Protein AF-A0A520JJF2-F1 (afdb_monomer_lite)

Radius of gyration: 19.37 Å; chains: 1; bounding box: 40×37×47 Å

Structure (mmCIF, N/CA/C/O backbone):
data_AF-A0A520JJF2-F1
#
_entry.id   AF-A0A520JJF2-F1
#
loop_
_atom_site.group_PDB
_atom_site.id
_atom_site.type_symbol
_atom_site.label_atom_id
_atom_site.label_alt_id
_atom_site.label_comp_id
_atom_site.label_asym_id
_atom_site.label_entity_id
_atom_site.label_seq_id
_atom_site.pdbx_PDB_ins_code
_atom_site.Cartn_x
_atom_site.Cartn_y
_atom_site.Cartn_z
_atom_site.occupancy
_atom_site.B_iso_or_equiv
_atom_site.auth_seq_id
_atom_site.auth_comp_id
_atom_site.auth_asym_id
_atom_site.auth_atom_id
_atom_site.pdbx_PDB_model_num
ATOM 1 N N . MET A 1 1 ? 7.753 -2.677 -20.677 1.00 44.31 1 MET A N 1
ATOM 2 C CA . MET A 1 1 ? 8.905 -3.539 -20.324 1.00 44.31 1 MET A CA 1
ATOM 3 C C . MET A 1 1 ? 10.150 -2.926 -20.940 1.00 44.31 1 MET A C 1
ATOM 5 O O . MET A 1 1 ? 10.114 -2.594 -22.116 1.00 44.31 1 MET A O 1
ATOM 9 N N . ALA A 1 2 ? 11.195 -2.674 -20.150 1.00 41.00 2 ALA A N 1
ATOM 10 C CA . ALA A 1 2 ? 12.424 -2.062 -20.658 1.00 41.00 2 ALA A CA 1
ATOM 11 C C . ALA A 1 2 ? 13.086 -2.993 -21.686 1.00 41.00 2 ALA A C 1
ATOM 13 O O . ALA A 1 2 ? 13.226 -4.183 -21.408 1.00 41.00 2 ALA A O 1
ATOM 14 N N . ARG A 1 3 ? 13.481 -2.458 -22.847 1.00 45.09 3 ARG A N 1
ATOM 15 C CA . ARG A 1 3 ? 14.144 -3.187 -23.946 1.00 45.09 3 ARG A CA 1
ATOM 16 C C . ARG A 1 3 ? 15.431 -3.880 -23.472 1.00 45.09 3 ARG A C 1
ATOM 18 O O . ARG A 1 3 ? 15.971 -3.521 -22.426 1.00 45.09 3 ARG A O 1
ATOM 25 N N . GLY A 1 4 ? 15.846 -4.920 -24.201 1.00 54.59 4 GLY A N 1
ATOM 26 C CA . GLY A 1 4 ? 16.925 -5.875 -23.906 1.00 54.59 4 GLY A CA 1
ATOM 27 C C . GLY A 1 4 ? 18.123 -5.334 -23.120 1.00 54.59 4 GLY A C 1
ATOM 28 O O . GLY A 1 4 ? 19.081 -4.824 -23.686 1.00 54.59 4 GLY A O 1
ATOM 29 N N . HIS A 1 5 ? 18.094 -5.504 -21.799 1.00 58.41 5 HIS A N 1
ATOM 30 C CA . HIS A 1 5 ? 19.226 -5.223 -20.927 1.00 58.41 5 HIS A CA 1
ATOM 31 C C . HIS A 1 5 ? 20.131 -6.458 -20.872 1.00 58.41 5 HIS A C 1
ATOM 33 O O . HIS A 1 5 ? 19.646 -7.556 -20.596 1.00 58.41 5 HIS A O 1
ATOM 39 N N . TRP A 1 6 ? 21.438 -6.289 -21.092 1.00 61.38 6 TRP A N 1
ATOM 40 C CA . TRP A 1 6 ? 22.418 -7.383 -21.198 1.00 61.38 6 TRP A CA 1
ATOM 41 C C . TRP A 1 6 ? 22.367 -8.382 -20.031 1.00 61.38 6 TRP A C 1
ATOM 43 O O . TRP A 1 6 ? 22.517 -9.581 -20.252 1.00 61.38 6 TRP A O 1
ATOM 53 N N . ARG A 1 7 ? 22.045 -7.922 -18.812 1.00 60.16 7 ARG A N 1
ATOM 54 C CA . ARG A 1 7 ? 21.906 -8.795 -17.629 1.00 60.16 7 ARG A CA 1
ATOM 55 C C . ARG A 1 7 ? 20.824 -9.869 -17.769 1.00 60.16 7 ARG A C 1
ATOM 57 O O . ARG A 1 7 ? 20.923 -10.897 -17.113 1.00 60.16 7 ARG A O 1
ATOM 64 N N . ARG A 1 8 ? 19.808 -9.673 -18.618 1.00 64.00 8 ARG A N 1
ATOM 65 C CA . ARG A 1 8 ? 18.773 -10.694 -18.863 1.00 64.00 8 ARG A CA 1
ATOM 66 C C . ARG A 1 8 ? 19.265 -11.845 -19.743 1.00 64.00 8 ARG A C 1
ATOM 68 O O . ARG A 1 8 ? 18.747 -12.946 -19.623 1.00 64.00 8 ARG A O 1
ATOM 75 N N . ARG A 1 9 ? 20.312 -11.626 -20.548 1.00 64.81 9 ARG A N 1
ATOM 76 C CA . ARG A 1 9 ? 20.894 -12.644 -21.442 1.00 64.81 9 ARG A CA 1
ATOM 77 C C . ARG A 1 9 ? 21.932 -13.547 -20.766 1.00 64.81 9 ARG A C 1
ATOM 79 O O . ARG A 1 9 ? 22.382 -14.504 -21.391 1.00 64.81 9 ARG A O 1
ATOM 86 N N . ALA A 1 10 ? 22.293 -13.270 -19.512 1.00 73.06 10 ALA A N 1
ATOM 87 C CA . ALA A 1 10 ? 23.266 -14.063 -18.759 1.00 73.06 10 ALA A CA 1
ATOM 88 C C . ALA A 1 10 ? 22.696 -15.400 -18.244 1.00 73.06 10 ALA A C 1
ATOM 90 O O . ALA A 1 10 ? 23.432 -16.370 -18.112 1.00 73.06 10 ALA A O 1
ATOM 91 N N . GLY A 1 11 ? 21.387 -15.483 -17.978 1.00 76.38 11 GLY A N 1
ATOM 92 C CA . GLY A 1 11 ? 20.762 -16.714 -17.483 1.00 76.38 11 GLY A CA 1
ATOM 93 C C . GLY A 1 11 ? 20.543 -17.749 -18.588 1.00 76.38 11 GLY A C 1
ATOM 94 O O . GLY A 1 11 ? 20.043 -17.409 -19.659 1.00 76.38 11 GLY A O 1
ATOM 95 N N . TRP A 1 12 ? 20.855 -19.025 -18.340 1.00 83.31 12 TRP A N 1
ATOM 96 C CA . TRP A 1 12 ? 20.611 -20.114 -19.305 1.00 83.31 12 TRP A CA 1
ATOM 97 C C . TRP A 1 12 ? 19.1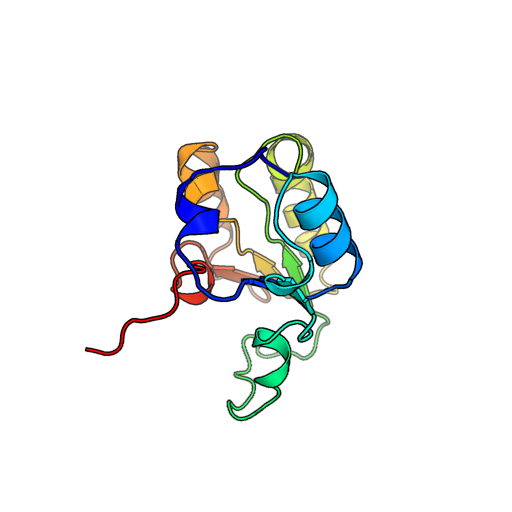21 -20.281 -19.655 1.00 83.31 12 TRP A C 1
ATOM 99 O O . TRP A 1 12 ? 18.769 -20.575 -20.804 1.00 83.31 12 TRP A O 1
ATOM 109 N N . ARG A 1 13 ? 18.244 -20.026 -18.678 1.00 88.81 13 ARG A N 1
ATOM 110 C CA . ARG A 1 13 ? 16.788 -19.955 -18.828 1.00 88.81 13 ARG A CA 1
ATOM 111 C C . ARG A 1 13 ? 16.229 -18.741 -18.091 1.00 88.81 13 ARG A C 1
ATOM 113 O O . ARG A 1 13 ? 16.742 -18.347 -17.046 1.00 88.81 13 ARG A O 1
ATOM 120 N N . THR A 1 14 ? 15.154 -18.180 -18.626 1.00 90.38 14 THR A N 1
ATOM 121 C CA . THR A 1 14 ? 14.349 -17.133 -18.001 1.00 90.38 14 THR A CA 1
ATOM 122 C C . THR A 1 14 ? 12.973 -17.705 -17.711 1.00 90.38 14 THR A C 1
ATOM 124 O O . THR A 1 14 ? 12.230 -18.039 -18.632 1.00 90.38 14 THR A O 1
ATOM 127 N N . LEU A 1 15 ? 12.645 -17.832 -16.428 1.00 91.56 15 LEU A N 1
ATOM 128 C CA . LEU A 1 15 ? 11.333 -18.299 -15.993 1.00 91.56 15 LEU A CA 1
ATOM 129 C C . LEU A 1 15 ? 10.387 -17.104 -15.874 1.00 91.56 15 LEU A C 1
ATOM 131 O O . LEU A 1 15 ? 10.745 -16.086 -15.276 1.00 91.56 15 LEU A O 1
ATOM 135 N N . VAL A 1 16 ? 9.188 -17.219 -16.438 1.00 92.38 16 VAL A N 1
ATOM 136 C CA . VAL A 1 16 ? 8.159 -16.174 -16.379 1.00 92.38 16 VAL A CA 1
ATOM 137 C C . VAL A 1 16 ? 6.838 -16.716 -15.856 1.00 92.38 16 VAL A C 1
ATOM 139 O O . VAL A 1 16 ? 6.513 -17.894 -16.005 1.00 92.38 16 VAL A O 1
ATOM 142 N N . ALA A 1 17 ? 6.062 -15.827 -15.238 1.00 91.62 17 ALA A N 1
ATOM 143 C CA . ALA A 1 17 ? 4.820 -16.205 -14.583 1.00 91.62 17 ALA A CA 1
ATOM 144 C C . ALA A 1 17 ? 3.669 -16.460 -15.565 1.00 91.62 17 ALA A C 1
ATOM 146 O O . ALA A 1 17 ? 2.780 -17.248 -15.256 1.00 91.62 17 ALA A O 1
ATOM 147 N N . ALA A 1 18 ? 3.668 -15.805 -16.729 1.00 92.81 18 ALA A N 1
ATOM 148 C CA . ALA A 1 18 ? 2.567 -15.876 -17.681 1.00 92.81 18 ALA A CA 1
ATOM 149 C C . ALA A 1 18 ? 3.046 -15.860 -19.135 1.00 92.81 18 ALA A C 1
ATOM 151 O O . ALA A 1 18 ? 4.064 -15.253 -19.471 1.00 92.81 18 ALA A O 1
ATOM 152 N N . GLU A 1 19 ? 2.236 -16.435 -20.026 1.00 94.38 19 GLU A N 1
ATOM 153 C CA . GLU A 1 19 ? 2.546 -16.489 -21.459 1.00 94.38 19 GLU A CA 1
ATOM 154 C C . GLU A 1 19 ? 2.633 -15.099 -22.098 1.00 94.38 19 GLU A C 1
ATOM 156 O O . GLU A 1 19 ? 3.412 -14.864 -23.018 1.00 94.38 19 GLU A O 1
ATOM 161 N N . ARG A 1 20 ? 1.882 -14.128 -21.567 1.00 93.94 20 ARG A N 1
ATOM 162 C CA . ARG A 1 20 ? 2.005 -12.726 -21.981 1.00 93.94 20 ARG A CA 1
ATOM 163 C C . ARG A 1 20 ? 3.424 -12.195 -21.767 1.00 93.94 20 ARG A C 1
ATOM 165 O O . ARG A 1 20 ? 3.941 -11.500 -22.638 1.00 93.94 20 ARG A O 1
ATOM 172 N N . ASP A 1 21 ? 4.043 -12.527 -20.638 1.00 91.88 21 ASP A N 1
ATOM 173 C CA . ASP A 1 21 ? 5.396 -12.077 -20.318 1.00 91.88 21 ASP A CA 1
ATOM 174 C C . ASP A 1 21 ? 6.420 -12.793 -21.207 1.00 91.88 21 ASP A C 1
ATOM 176 O O . ASP A 1 21 ? 7.338 -12.149 -21.714 1.00 91.88 21 ASP A O 1
ATOM 180 N N . ARG A 1 22 ? 6.210 -14.090 -21.488 1.00 93.06 22 ARG A N 1
ATOM 181 C CA . ARG A 1 22 ? 7.014 -14.847 -22.461 1.00 93.06 22 ARG A CA 1
ATOM 182 C C . ARG A 1 22 ? 6.990 -14.187 -23.838 1.00 93.06 22 ARG A C 1
ATOM 184 O O . ARG A 1 22 ? 8.048 -13.900 -24.394 1.00 93.06 22 ARG A O 1
ATOM 191 N N . ARG A 1 23 ? 5.797 -13.884 -24.361 1.00 94.00 23 ARG A N 1
ATOM 192 C CA . ARG A 1 23 ? 5.629 -13.199 -25.654 1.00 94.00 23 ARG A CA 1
ATOM 193 C C . ARG A 1 23 ? 6.314 -11.836 -25.678 1.00 94.00 23 ARG A C 1
ATOM 195 O O . ARG A 1 23 ? 6.965 -11.505 -26.662 1.00 94.00 23 ARG A O 1
ATOM 202 N N . ALA A 1 24 ? 6.202 -11.064 -24.599 1.00 91.44 24 ALA A N 1
ATOM 203 C CA . ALA A 1 24 ? 6.826 -9.748 -24.512 1.00 91.44 24 ALA A CA 1
ATOM 204 C C . ALA A 1 24 ? 8.366 -9.813 -24.507 1.00 91.44 24 ALA A C 1
ATOM 206 O O . ALA A 1 24 ? 9.006 -8.942 -25.093 1.00 91.44 24 ALA A O 1
ATOM 207 N N . LEU A 1 25 ? 8.964 -10.837 -23.887 1.00 88.44 25 LEU A N 1
ATOM 208 C CA . LEU A 1 25 ? 10.416 -11.056 -23.924 1.00 88.44 25 LEU A CA 1
ATOM 209 C C . LEU A 1 25 ? 10.899 -11.510 -25.307 1.00 88.44 25 LEU A C 1
ATOM 211 O O . LEU A 1 25 ? 11.881 -10.967 -25.812 1.00 88.44 25 LEU A O 1
ATOM 215 N N . ILE A 1 26 ? 10.174 -12.423 -25.962 1.00 91.50 26 ILE A N 1
ATOM 216 C CA . ILE A 1 26 ? 10.489 -12.861 -27.333 1.00 91.50 26 ILE A CA 1
ATOM 217 C C . ILE A 1 26 ? 10.421 -11.678 -28.307 1.00 91.50 26 ILE A C 1
ATOM 219 O O . ILE A 1 26 ? 11.358 -11.449 -29.067 1.00 91.50 26 ILE A O 1
ATOM 223 N N . ALA A 1 27 ? 9.369 -10.857 -28.223 1.00 91.25 27 ALA A N 1
ATOM 224 C CA . ALA A 1 27 ? 9.256 -9.624 -29.007 1.00 91.25 27 ALA A CA 1
ATOM 225 C C . ALA A 1 27 ? 10.376 -8.610 -28.694 1.00 91.25 27 ALA A C 1
ATOM 227 O O . ALA A 1 27 ? 10.699 -7.757 -29.516 1.00 91.25 27 ALA A O 1
ATOM 228 N N . GLY A 1 28 ? 10.979 -8.703 -27.505 1.00 87.19 28 GLY A N 1
ATOM 229 C CA . GLY A 1 28 ? 12.134 -7.916 -27.080 1.00 87.19 28 GLY A CA 1
ATOM 230 C C . GLY A 1 28 ? 13.496 -8.466 -27.523 1.00 87.19 28 GLY A C 1
ATOM 231 O O . GLY A 1 28 ? 14.506 -7.842 -27.190 1.00 87.19 28 GLY A O 1
ATOM 232 N N . GLY A 1 29 ? 13.533 -9.592 -28.248 1.00 88.12 29 GLY A N 1
ATOM 233 C CA . GLY A 1 29 ? 14.745 -10.205 -28.802 1.00 88.12 29 GLY A CA 1
ATOM 234 C C . GLY A 1 29 ? 15.312 -11.388 -28.007 1.00 88.12 29 GLY A C 1
ATOM 235 O O . GLY A 1 29 ? 16.411 -11.850 -28.317 1.00 88.12 29 GLY A O 1
ATOM 236 N N . ASP A 1 30 ? 14.609 -11.884 -26.985 1.00 87.31 30 ASP A N 1
ATOM 237 C CA . ASP A 1 30 ? 15.015 -13.102 -26.278 1.00 87.31 30 ASP A CA 1
ATOM 238 C C . ASP A 1 30 ? 14.655 -14.365 -27.087 1.00 87.31 30 ASP A C 1
ATOM 240 O O . ASP A 1 30 ? 13.602 -14.449 -27.718 1.00 87.31 30 ASP A O 1
ATOM 244 N N . SER A 1 31 ? 15.524 -15.383 -27.061 1.00 89.12 31 SER A N 1
ATOM 245 C CA . SER A 1 31 ? 15.276 -16.641 -27.783 1.00 89.12 31 SER A CA 1
ATOM 246 C C . SER A 1 31 ? 14.103 -17.423 -27.164 1.00 89.12 31 SER A C 1
ATOM 248 O O . SER A 1 31 ? 14.124 -17.671 -25.952 1.00 89.12 31 SER A O 1
ATOM 250 N N . PRO A 1 32 ? 13.127 -17.903 -27.963 1.00 90.94 32 PRO A N 1
ATOM 251 C CA . PRO A 1 32 ? 11.988 -18.673 -27.461 1.00 90.94 32 PRO A CA 1
ATOM 252 C C . PRO A 1 32 ? 12.365 -19.923 -26.662 1.00 90.94 32 PRO A C 1
ATOM 254 O O . PRO A 1 32 ? 11.652 -20.274 -25.725 1.00 90.94 32 PRO A O 1
ATOM 257 N N . SER A 1 33 ? 13.483 -20.580 -26.995 1.00 91.31 33 SER A N 1
ATOM 258 C CA . SER A 1 33 ? 13.962 -21.778 -26.288 1.00 91.31 33 SER A CA 1
ATOM 259 C C . SER A 1 33 ? 14.554 -21.473 -24.908 1.00 91.31 33 SER A C 1
ATOM 261 O O . SER A 1 33 ? 14.767 -22.381 -24.104 1.00 91.31 33 SER A O 1
ATOM 263 N N . ARG A 1 34 ? 14.814 -20.192 -24.612 1.00 90.00 34 ARG A N 1
ATOM 264 C CA . ARG A 1 34 ? 15.364 -19.736 -23.331 1.00 90.00 34 ARG A CA 1
ATOM 265 C C . ARG A 1 34 ? 14.296 -19.246 -22.361 1.00 90.00 34 ARG A C 1
ATOM 267 O O . ARG A 1 34 ? 14.596 -19.161 -21.174 1.00 90.00 34 ARG A O 1
ATOM 274 N N . VAL A 1 35 ? 13.081 -18.947 -22.819 1.00 92.25 35 VAL A N 1
ATOM 275 C CA . VAL A 1 35 ? 12.013 -18.389 -21.976 1.00 92.25 35 VAL A CA 1
ATOM 276 C C . VAL A 1 35 ? 10.947 -19.445 -21.702 1.00 92.25 35 VAL A C 1
ATOM 278 O O . VAL A 1 35 ? 10.266 -19.903 -22.619 1.00 92.25 35 VAL A O 1
ATOM 281 N N . VAL A 1 36 ? 10.793 -19.815 -20.431 1.00 93.50 36 VAL A N 1
ATOM 282 C CA . VAL A 1 36 ? 9.891 -20.884 -19.983 1.00 93.50 36 VAL A CA 1
ATOM 283 C C . VAL A 1 36 ? 8.800 -20.291 -19.098 1.00 93.50 36 VAL A C 1
ATOM 285 O O . VAL A 1 36 ? 9.090 -19.613 -18.112 1.00 93.50 36 VAL A O 1
ATOM 288 N N . THR A 1 37 ? 7.541 -20.551 -19.438 1.00 93.94 37 THR A N 1
ATOM 289 C CA . THR A 1 37 ? 6.393 -20.156 -18.615 1.00 93.94 37 THR A CA 1
ATOM 290 C C . THR A 1 37 ? 6.183 -21.205 -17.522 1.00 93.94 37 THR A C 1
ATOM 292 O O . THR A 1 37 ? 5.914 -22.361 -17.830 1.00 93.94 37 THR A O 1
ATOM 295 N N . THR A 1 38 ? 6.308 -20.824 -16.249 1.00 91.75 38 THR A N 1
ATOM 296 C CA . THR A 1 38 ? 6.211 -21.754 -15.099 1.00 91.75 38 THR A CA 1
ATOM 297 C C . THR A 1 38 ? 5.045 -21.457 -14.162 1.00 91.75 38 THR A C 1
ATOM 299 O O . THR A 1 38 ? 4.860 -22.155 -13.170 1.00 91.75 38 THR A O 1
ATOM 302 N N . GLY A 1 39 ? 4.287 -20.389 -14.417 1.00 85.44 39 GLY A N 1
ATOM 303 C CA . GLY A 1 39 ? 3.376 -19.837 -13.418 1.00 85.44 39 GLY A CA 1
ATOM 304 C C . GLY A 1 39 ? 4.108 -18.978 -12.381 1.00 85.44 39 GLY A C 1
ATOM 305 O O . GLY A 1 39 ? 5.341 -18.904 -12.338 1.00 85.44 39 GLY A O 1
ATOM 306 N N . TYR A 1 40 ? 3.343 -18.274 -11.544 1.00 80.94 40 TYR A N 1
ATOM 307 C CA . TYR A 1 40 ? 3.903 -17.428 -10.491 1.00 80.94 40 TYR A CA 1
ATOM 308 C C . TYR A 1 40 ? 4.467 -18.312 -9.373 1.00 80.94 40 TYR A C 1
ATOM 310 O O . TYR A 1 40 ? 3.725 -18.754 -8.505 1.00 80.94 40 TYR A O 1
ATOM 318 N N . VAL A 1 41 ? 5.781 -18.565 -9.381 1.00 78.50 41 VAL A N 1
ATOM 319 C CA . VAL A 1 41 ? 6.464 -19.465 -8.424 1.00 78.50 41 VAL A CA 1
ATOM 320 C C . VAL A 1 41 ? 6.141 -19.118 -6.967 1.00 78.50 41 VAL A C 1
ATOM 322 O O . VAL A 1 41 ? 5.980 -20.001 -6.132 1.00 78.50 41 VAL A O 1
ATOM 325 N N . LYS A 1 42 ? 5.952 -17.830 -6.657 1.00 68.88 42 LYS A N 1
ATOM 326 C CA . LYS A 1 42 ? 5.538 -17.383 -5.320 1.00 68.88 42 LYS A CA 1
ATOM 327 C C . LYS A 1 42 ? 4.155 -17.904 -4.897 1.00 68.88 42 LYS A C 1
ATOM 329 O O . LYS A 1 42 ? 3.937 -18.108 -3.711 1.00 68.88 42 LYS A O 1
ATOM 334 N N . ALA A 1 43 ? 3.244 -18.170 -5.833 1.00 70.31 43 ALA A N 1
ATOM 335 C CA . ALA A 1 43 ? 1.945 -18.777 -5.536 1.00 70.31 43 ALA A CA 1
ATOM 336 C C . ALA A 1 43 ? 2.044 -20.268 -5.168 1.00 70.31 43 ALA A C 1
ATOM 338 O O . ALA A 1 43 ? 1.117 -20.794 -4.556 1.00 70.31 43 ALA A O 1
ATOM 339 N N . ALA A 1 44 ? 3.159 -20.941 -5.490 1.00 66.69 44 ALA A N 1
ATOM 340 C CA . ALA A 1 44 ? 3.400 -22.319 -5.063 1.00 66.69 44 ALA A CA 1
ATOM 341 C C . ALA A 1 44 ? 3.650 -22.428 -3.547 1.00 66.69 44 ALA A C 1
ATOM 343 O O . ALA A 1 44 ? 3.458 -23.493 -2.973 1.00 66.69 44 ALA A O 1
ATOM 344 N N . PHE A 1 45 ? 3.987 -21.321 -2.869 1.00 65.25 45 PHE A N 1
ATOM 345 C CA . PHE A 1 45 ? 4.131 -21.254 -1.407 1.00 65.25 45 PHE A CA 1
ATOM 346 C C . PHE A 1 45 ? 2.785 -21.166 -0.667 1.00 65.25 45 PHE A C 1
ATOM 348 O O . PHE A 1 45 ? 2.691 -20.569 0.407 1.00 65.25 45 PHE A O 1
ATOM 355 N N . ARG A 1 46 ? 1.714 -21.741 -1.224 1.00 58.72 46 ARG A N 1
ATOM 356 C CA . ARG A 1 46 ? 0.411 -21.786 -0.558 1.00 58.72 46 ARG A CA 1
ATOM 357 C C . ARG A 1 46 ? 0.524 -22.622 0.730 1.00 58.72 46 ARG A C 1
ATOM 359 O O . ARG A 1 46 ? 0.618 -23.839 0.680 1.00 58.72 46 ARG A O 1
ATOM 366 N N . GLN A 1 47 ? 0.492 -21.912 1.862 1.00 58.81 47 GLN A N 1
ATOM 367 C CA . GLN A 1 47 ? 0.155 -22.372 3.217 1.00 58.81 47 GLN A CA 1
ATOM 368 C C . GLN A 1 47 ? 1.095 -23.390 3.890 1.00 58.81 47 GLN A C 1
ATOM 370 O O . GLN A 1 47 ? 0.817 -24.583 3.951 1.00 58.81 47 GLN A O 1
ATOM 375 N N . ARG A 1 48 ? 2.148 -22.887 4.547 1.00 54.84 48 ARG A N 1
ATOM 376 C CA . ARG A 1 48 ? 2.717 -23.546 5.745 1.00 54.84 48 ARG A CA 1
ATOM 377 C C . ARG A 1 48 ? 2.839 -22.636 6.967 1.00 54.84 48 ARG A C 1
ATOM 379 O O . ARG A 1 48 ? 3.135 -23.124 8.050 1.00 54.84 48 ARG A O 1
ATOM 386 N N . THR A 1 49 ? 2.591 -21.338 6.814 1.00 60.62 49 THR A N 1
ATOM 387 C CA . THR A 1 49 ? 2.606 -20.393 7.933 1.00 60.62 49 THR A CA 1
ATOM 388 C C . THR A 1 49 ? 1.171 -20.182 8.411 1.00 60.62 49 THR A C 1
ATOM 390 O O . THR A 1 49 ? 0.336 -19.795 7.586 1.00 60.62 49 THR A O 1
ATOM 393 N N . PRO A 1 50 ? 0.856 -20.439 9.693 1.00 60.06 50 PRO A N 1
ATOM 394 C CA . PRO A 1 50 ? -0.426 -20.064 10.276 1.00 60.06 50 PRO A CA 1
ATOM 395 C C . PRO A 1 50 ? -0.703 -18.583 10.019 1.00 60.06 50 PRO A C 1
ATOM 397 O O . PRO A 1 50 ? 0.206 -17.757 10.116 1.00 60.06 50 PRO A O 1
ATOM 400 N N . ALA A 1 51 ? -1.942 -18.245 9.663 1.00 66.12 51 ALA A N 1
ATOM 401 C CA . ALA A 1 51 ? -2.332 -16.851 9.526 1.00 66.12 51 ALA A CA 1
ATOM 402 C C . ALA A 1 51 ? -2.256 -16.189 10.907 1.00 66.12 51 ALA A C 1
ATOM 404 O O . ALA A 1 51 ? -3.008 -16.551 11.808 1.00 66.12 51 ALA A O 1
ATOM 405 N N . THR A 1 52 ? -1.333 -15.247 11.085 1.00 69.62 52 THR A 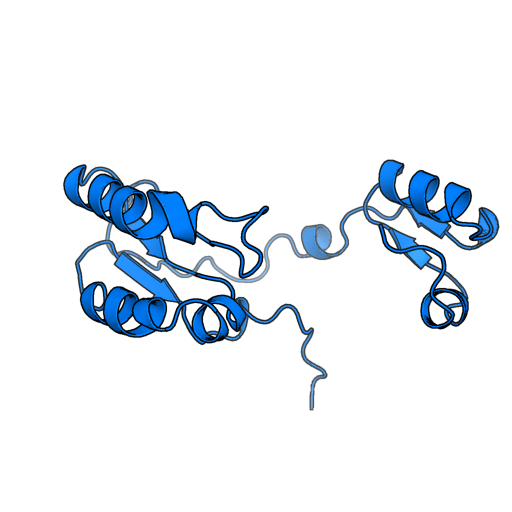N 1
ATOM 406 C CA . THR A 1 52 ? -1.282 -14.436 12.300 1.00 69.62 52 THR A CA 1
ATOM 407 C C . THR A 1 52 ? -2.470 -13.482 12.296 1.00 69.62 52 THR A C 1
ATOM 409 O O . THR A 1 52 ? -2.683 -12.754 11.323 1.00 69.62 52 THR A O 1
ATOM 412 N N . THR A 1 53 ? -3.250 -13.471 13.372 1.00 79.19 53 THR A N 1
ATOM 413 C CA . THR A 1 53 ? -4.366 -12.537 13.522 1.00 79.19 53 THR A CA 1
ATOM 414 C C . THR A 1 53 ? -3.811 -11.140 13.803 1.00 79.19 53 THR A C 1
ATOM 416 O O . THR A 1 53 ? -3.228 -10.905 14.857 1.00 79.19 53 THR A O 1
ATOM 419 N N . LEU A 1 54 ? -3.948 -10.218 12.844 1.00 86.06 54 LEU A N 1
ATOM 420 C CA . LEU A 1 54 ? -3.473 -8.829 12.976 1.00 86.06 54 LEU A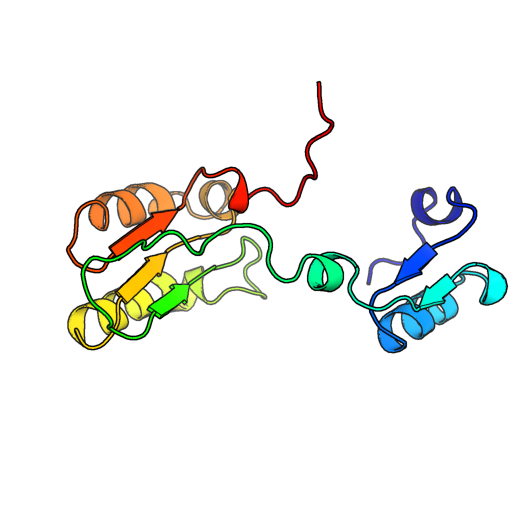 CA 1
ATOM 421 C C . LEU A 1 54 ? -4.463 -7.916 13.712 1.00 86.06 54 LEU A C 1
ATOM 423 O O . LEU A 1 54 ? -4.070 -6.871 14.223 1.00 86.06 54 LEU A O 1
ATOM 427 N N . PHE A 1 55 ? -5.737 -8.301 13.755 1.00 91.31 55 PHE A N 1
ATOM 428 C CA . PHE A 1 55 ? -6.815 -7.527 14.361 1.00 91.31 55 PHE A CA 1
ATOM 429 C C . PHE A 1 55 ? -7.579 -8.401 15.356 1.00 91.31 55 PHE A C 1
ATOM 431 O O . PHE A 1 55 ? -7.675 -9.613 15.173 1.00 91.31 55 PHE A O 1
ATOM 438 N N . ALA A 1 56 ? -8.112 -7.785 16.411 1.00 88.62 56 ALA A N 1
ATOM 439 C CA . ALA A 1 56 ? -8.890 -8.484 17.435 1.00 88.62 56 ALA A CA 1
ATOM 440 C C . ALA A 1 56 ? -10.318 -8.832 16.973 1.00 88.62 56 ALA A C 1
ATOM 442 O O . ALA A 1 56 ? -10.965 -9.688 17.571 1.00 88.62 56 ALA A O 1
ATOM 443 N N . ASP A 1 57 ? -10.810 -8.164 15.926 1.00 91.56 57 ASP A N 1
ATOM 444 C CA . ASP A 1 57 ? -12.132 -8.389 15.350 1.00 91.56 57 ASP A CA 1
ATOM 445 C C . ASP A 1 57 ? -12.060 -9.081 13.977 1.00 91.56 57 ASP A C 1
ATOM 447 O O . ASP A 1 57 ? -10.988 -9.338 13.424 1.00 91.56 57 ASP A O 1
ATOM 451 N N . THR A 1 58 ? -13.231 -9.407 13.432 1.00 92.12 58 THR A N 1
ATOM 452 C CA . THR A 1 58 ? -13.395 -10.122 12.160 1.00 92.12 58 THR A CA 1
ATOM 453 C C . THR A 1 58 ? -13.853 -9.215 11.018 1.00 92.12 58 THR A C 1
ATOM 455 O O . THR A 1 58 ? -14.372 -9.703 10.009 1.00 92.12 58 THR A O 1
ATOM 458 N N . LYS A 1 59 ? -13.687 -7.889 11.142 1.00 94.88 59 LYS A N 1
ATOM 459 C CA . LYS A 1 59 ? -14.072 -6.964 10.071 1.00 94.88 59 LYS A CA 1
ATOM 460 C C . LYS A 1 59 ? -13.264 -7.250 8.801 1.00 94.88 59 LYS A C 1
ATOM 462 O O . LYS A 1 59 ? -12.079 -7.594 8.882 1.00 94.88 59 LYS A O 1
ATOM 467 N N . PRO A 1 60 ? -13.864 -7.067 7.612 1.00 95.44 60 PRO A N 1
ATOM 468 C CA . PRO A 1 60 ? -13.123 -7.153 6.360 1.00 95.44 60 PRO A CA 1
ATOM 469 C C . PRO A 1 60 ? -11.942 -6.172 6.350 1.00 95.44 60 PRO A C 1
ATOM 471 O O . PRO A 1 60 ? -12.037 -5.057 6.863 1.00 95.44 60 PRO A O 1
ATOM 474 N N . ILE A 1 61 ? -10.827 -6.586 5.745 1.00 95.50 61 ILE A N 1
ATOM 475 C CA . ILE A 1 61 ? -9.578 -5.816 5.729 1.00 95.50 61 ILE A CA 1
ATOM 476 C C . ILE A 1 61 ? -9.411 -5.115 4.380 1.00 95.50 61 ILE A C 1
ATOM 478 O O . ILE A 1 61 ? -9.460 -5.750 3.325 1.00 95.50 61 ILE A O 1
ATOM 482 N N . VAL A 1 62 ? -9.142 -3.813 4.418 1.00 96.94 62 VAL A N 1
ATOM 483 C CA . VAL A 1 62 ? -8.632 -3.036 3.288 1.00 96.94 62 VAL A CA 1
ATOM 484 C C . VAL A 1 62 ? -7.109 -3.000 3.376 1.00 96.94 62 VAL A C 1
ATOM 486 O O . VAL A 1 62 ? -6.548 -2.493 4.343 1.00 96.94 62 VAL A O 1
ATOM 489 N N . LEU A 1 63 ? -6.434 -3.520 2.350 1.00 95.44 63 LEU A N 1
ATOM 490 C CA . LEU A 1 63 ? -4.988 -3.378 2.179 1.00 95.44 63 LEU A CA 1
ATOM 491 C C . LEU A 1 63 ? -4.706 -2.202 1.243 1.00 95.44 63 LEU A C 1
ATOM 493 O O . LEU A 1 63 ? -5.021 -2.269 0.053 1.00 95.44 63 LEU A O 1
ATOM 497 N N . TYR A 1 64 ? -4.084 -1.146 1.763 1.00 96.62 64 TYR A N 1
ATOM 498 C CA . TYR A 1 64 ? -3.680 0.008 0.971 1.00 96.62 64 TYR A CA 1
ATOM 499 C C . TYR A 1 64 ? -2.156 0.079 0.834 1.00 96.62 64 TYR A C 1
ATOM 501 O O . TYR A 1 64 ? -1.447 0.404 1.786 1.00 96.62 64 TYR A O 1
ATOM 509 N N . THR A 1 65 ? -1.659 -0.221 -0.373 1.00 95.12 65 THR A N 1
ATOM 510 C CA . THR A 1 65 ? -0.220 -0.304 -0.690 1.00 95.12 65 THR A CA 1
ATOM 511 C C . THR A 1 65 ? 0.193 0.674 -1.799 1.00 95.12 65 THR A C 1
ATOM 513 O O . THR A 1 65 ? 0.482 0.248 -2.926 1.00 95.12 65 THR A O 1
ATOM 516 N N . PRO A 1 66 ? 0.193 1.997 -1.551 1.00 95.31 66 PRO A N 1
ATOM 517 C CA . PRO A 1 66 ? 0.547 2.970 -2.579 1.00 95.31 66 PRO A CA 1
ATOM 518 C C . PRO A 1 66 ? 1.994 2.805 -3.072 1.00 95.31 66 PRO A C 1
ATOM 520 O O . PRO A 1 66 ? 2.917 2.502 -2.314 1.00 95.31 66 PRO A O 1
ATOM 523 N N . HIS A 1 67 ? 2.199 3.034 -4.370 1.00 93.81 67 HIS A N 1
ATOM 524 C CA . HIS A 1 67 ? 3.496 2.905 -5.034 1.00 93.81 67 HIS A CA 1
ATOM 525 C C . HIS A 1 67 ? 4.264 4.240 -5.054 1.00 93.81 67 HIS A C 1
ATOM 527 O O . HIS A 1 67 ? 3.662 5.305 -5.108 1.00 93.81 67 HIS A O 1
ATOM 533 N N . TRP A 1 68 ? 5.601 4.196 -5.118 1.00 93.00 68 TRP A N 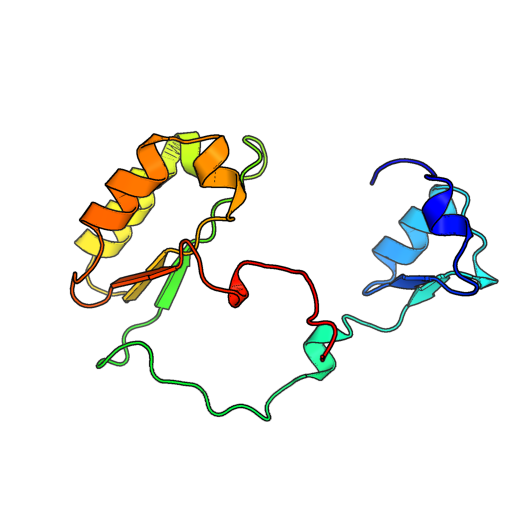1
ATOM 534 C CA . TRP A 1 68 ? 6.482 5.382 -5.194 1.00 93.00 68 TRP A CA 1
ATOM 535 C C . TRP A 1 68 ? 6.540 6.061 -6.576 1.00 93.00 68 TRP A C 1
ATOM 537 O O . TRP A 1 68 ? 7.163 7.107 -6.732 1.00 93.00 68 TRP A O 1
ATOM 547 N N . GLN A 1 69 ? 5.869 5.507 -7.587 1.00 92.62 69 GLN A N 1
ATOM 548 C CA . GLN A 1 69 ? 5.781 6.112 -8.921 1.00 92.62 69 GLN A CA 1
ATOM 549 C C . GLN A 1 69 ? 4.424 6.790 -9.083 1.00 92.62 69 GLN A C 1
ATOM 551 O O . GLN A 1 69 ? 3.415 6.089 -9.069 1.00 92.62 69 GLN A O 1
ATOM 556 N N . ALA A 1 70 ? 4.425 8.109 -9.306 1.00 91.62 70 ALA A N 1
ATOM 557 C CA . ALA A 1 70 ? 3.231 8.953 -9.454 1.00 91.62 70 ALA A CA 1
ATOM 558 C C . ALA A 1 70 ? 2.133 8.336 -10.323 1.00 91.62 70 ALA A C 1
ATOM 560 O O . ALA A 1 70 ? 1.019 8.113 -9.869 1.00 91.62 70 ALA A O 1
ATOM 561 N N . HIS A 1 71 ? 2.484 7.940 -11.544 1.00 92.75 71 HIS A N 1
ATOM 562 C CA . HIS A 1 71 ? 1.545 7.363 -12.508 1.00 92.75 71 HIS A CA 1
ATOM 563 C C . HIS A 1 71 ? 0.979 5.977 -12.128 1.00 92.75 71 HIS A C 1
ATOM 565 O O . HIS A 1 71 ? 0.162 5.437 -12.867 1.00 92.75 71 HIS A O 1
ATOM 571 N N . ARG A 1 72 ? 1.435 5.360 -11.026 1.00 90.69 72 ARG A N 1
ATOM 572 C CA . ARG A 1 72 ? 0.992 4.034 -10.545 1.00 90.69 72 ARG A CA 1
ATOM 573 C C . ARG A 1 72 ? 0.398 4.063 -9.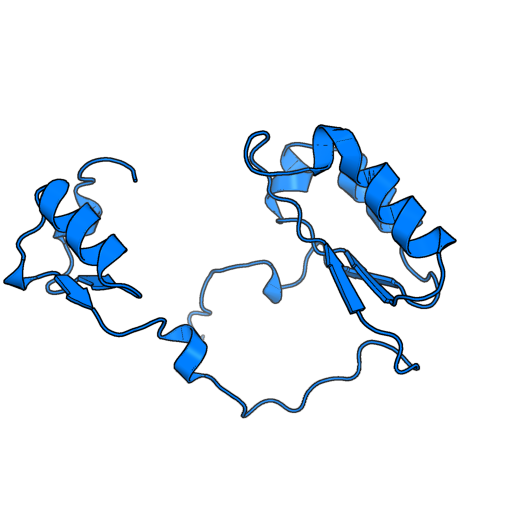143 1.00 90.69 72 ARG A C 1
ATOM 575 O O . ARG A 1 72 ? 0.243 3.007 -8.536 1.00 90.69 72 ARG A O 1
ATOM 582 N N . SER A 1 73 ? 0.143 5.242 -8.593 1.00 94.56 73 SER A N 1
ATOM 583 C CA . SER A 1 73 ? -0.314 5.374 -7.217 1.00 94.56 73 SER A CA 1
ATOM 584 C C . SER A 1 73 ? -1.406 6.411 -7.114 1.00 94.56 73 SER A C 1
ATOM 586 O O . SER A 1 73 ? -1.326 7.478 -7.716 1.00 94.56 73 SER A O 1
ATOM 588 N N . SER A 1 74 ? -2.379 6.125 -6.263 1.00 95.06 74 SER A N 1
ATOM 589 C CA . SER A 1 74 ? -3.368 7.098 -5.820 1.00 95.06 74 SER A CA 1
ATOM 590 C C . SER A 1 74 ? -2.826 8.058 -4.760 1.00 95.06 74 SER A C 1
ATOM 592 O O . SER A 1 74 ? -3.491 9.052 -4.494 1.00 95.06 74 SER A O 1
ATOM 594 N N . TRP A 1 75 ? -1.650 7.795 -4.164 1.00 96.81 75 TRP A N 1
ATOM 595 C CA . TRP A 1 75 ? -1.158 8.527 -2.986 1.00 96.81 75 TRP A CA 1
ATOM 596 C C . TRP A 1 75 ? -1.217 10.047 -3.142 1.00 96.81 75 TRP A C 1
ATOM 598 O O . TRP A 1 75 ? -1.890 10.711 -2.364 1.00 96.81 75 TRP A O 1
ATOM 608 N N . TRP A 1 76 ? -0.592 10.577 -4.194 1.00 95.56 76 TRP A N 1
ATOM 609 C CA . TRP A 1 76 ? -0.470 12.023 -4.397 1.00 95.56 76 TRP A CA 1
ATOM 610 C C . TRP A 1 76 ? -1.792 12.752 -4.605 1.00 95.56 76 TRP A C 1
ATOM 612 O O . TRP A 1 76 ? -1.860 13.950 -4.361 1.00 95.56 76 TRP A O 1
ATOM 622 N N . ARG A 1 77 ? -2.824 12.061 -5.100 1.00 96.06 77 ARG A N 1
ATOM 623 C CA . ARG A 1 77 ? -4.103 12.698 -5.427 1.00 96.06 77 ARG A CA 1
ATOM 624 C C . ARG A 1 77 ? -5.178 12.436 -4.381 1.00 96.06 77 ARG A C 1
ATOM 626 O O . ARG A 1 77 ? -5.989 13.314 -4.129 1.00 96.06 77 ARG A O 1
ATOM 633 N N . TRP A 1 78 ? -5.188 11.237 -3.807 1.00 96.94 78 TRP A N 1
ATOM 634 C CA . TRP A 1 78 ? -6.283 10.748 -2.970 1.00 96.94 78 TRP A CA 1
ATOM 635 C C . TRP A 1 78 ? -5.808 9.946 -1.757 1.00 96.94 78 TRP A C 1
ATOM 637 O O . TRP A 1 78 ? -6.633 9.386 -1.050 1.00 96.94 78 TRP A O 1
ATOM 647 N N . GLY A 1 79 ? -4.501 9.816 -1.514 1.00 96.62 79 GLY A N 1
ATOM 648 C CA . GLY A 1 79 ? -3.977 8.899 -0.500 1.00 96.62 79 GLY A CA 1
ATOM 649 C C . GLY A 1 79 ? -4.515 9.146 0.908 1.00 96.62 79 GLY A C 1
ATOM 650 O O . GLY A 1 79 ? -5.115 8.223 1.465 1.00 96.62 79 GLY A O 1
ATOM 651 N N . PRO A 1 80 ? -4.344 10.362 1.454 1.00 96.62 80 PRO A N 1
ATOM 652 C CA . PRO A 1 80 ? -4.901 10.727 2.753 1.00 96.62 80 PRO A CA 1
ATOM 653 C C . PRO A 1 80 ? -6.424 10.570 2.814 1.00 96.62 80 PRO A C 1
ATOM 655 O O . PRO A 1 80 ? -6.937 9.913 3.714 1.00 96.62 80 PRO A O 1
ATOM 658 N N . GLU A 1 81 ? -7.142 11.063 1.800 1.00 97.38 81 GLU A N 1
ATOM 659 C CA . GLU A 1 81 ? -8.608 10.999 1.748 1.00 97.38 81 GLU A CA 1
ATOM 660 C C . GLU A 1 81 ? -9.132 9.552 1.720 1.00 97.38 81 GLU A C 1
ATOM 662 O O . GLU A 1 81 ? -10.101 9.220 2.400 1.00 97.38 81 GLU A O 1
ATOM 667 N N . VAL A 1 82 ? -8.493 8.661 0.955 1.00 96.12 82 VAL A N 1
ATOM 668 C CA . VAL A 1 82 ? -8.852 7.236 0.909 1.00 96.12 82 VAL A CA 1
ATOM 669 C C . VAL A 1 82 ? -8.722 6.612 2.295 1.00 96.12 82 VAL A C 1
ATOM 671 O O . VAL A 1 82 ? -9.634 5.914 2.733 1.00 96.12 82 VAL A O 1
ATOM 674 N N . VAL A 1 83 ? -7.617 6.879 2.994 1.00 97.00 83 VAL A N 1
ATOM 675 C CA . VAL A 1 83 ? -7.392 6.383 4.357 1.00 97.00 83 VAL A CA 1
ATOM 676 C C . VAL A 1 83 ? -8.467 6.920 5.297 1.00 97.00 83 VAL A C 1
ATOM 678 O O . VAL A 1 83 ? -9.126 6.137 5.977 1.00 97.00 83 VAL A O 1
ATOM 681 N N . GLU A 1 84 ? -8.705 8.229 5.295 1.00 95.94 84 GLU A N 1
ATOM 682 C CA . GLU A 1 84 ? -9.712 8.863 6.148 1.00 95.94 84 GLU A CA 1
ATOM 683 C C . GLU A 1 84 ? -11.109 8.295 5.910 1.00 95.94 84 GLU A C 1
ATOM 685 O O . GLU A 1 84 ? -11.806 7.966 6.867 1.00 95.94 84 GLU A O 1
ATOM 690 N N . ARG A 1 85 ? -11.508 8.095 4.650 1.00 96.38 85 ARG A N 1
ATOM 691 C CA . ARG A 1 85 ? -12.812 7.514 4.309 1.00 96.38 85 ARG A CA 1
ATOM 692 C C . ARG A 1 85 ? -12.956 6.076 4.788 1.00 96.38 85 ARG A C 1
ATOM 694 O O . ARG A 1 85 ? -14.033 5.711 5.253 1.00 96.38 85 ARG A O 1
ATOM 701 N N . VAL A 1 86 ? -11.902 5.264 4.693 1.00 96.25 86 VAL A N 1
ATOM 702 C CA . VAL A 1 86 ? -11.916 3.888 5.217 1.00 96.25 86 VAL A CA 1
ATOM 703 C C . VAL A 1 86 ? -12.119 3.904 6.731 1.00 96.25 86 VAL A C 1
ATOM 705 O O . VAL A 1 86 ? -12.979 3.181 7.235 1.00 96.25 86 VAL A O 1
ATOM 708 N N . LEU A 1 87 ? -11.388 4.763 7.446 1.00 95.38 87 LEU A N 1
ATOM 709 C CA . LEU A 1 87 ? -11.483 4.872 8.903 1.00 95.38 87 LEU A CA 1
ATOM 710 C C . LEU A 1 87 ? -12.836 5.429 9.357 1.00 95.38 87 LEU A C 1
ATOM 712 O O . LEU A 1 87 ? -13.460 4.858 10.247 1.00 95.38 87 LEU A O 1
ATOM 716 N N . ALA A 1 88 ? -13.317 6.497 8.719 1.00 95.50 88 ALA A N 1
ATOM 717 C CA . ALA A 1 88 ? -14.591 7.137 9.043 1.00 95.50 88 ALA A CA 1
ATOM 718 C C . ALA A 1 88 ? -15.794 6.219 8.788 1.00 95.50 88 ALA A C 1
ATOM 720 O O . ALA A 1 88 ? -16.808 6.313 9.472 1.00 95.50 88 ALA A O 1
ATOM 721 N N . ASN A 1 89 ? -15.687 5.312 7.815 1.00 94.50 89 ASN A N 1
ATOM 722 C CA . ASN A 1 89 ? -16.728 4.333 7.532 1.00 94.50 89 ASN A CA 1
ATOM 723 C C . ASN A 1 89 ? -16.870 3.283 8.655 1.00 94.50 89 ASN A C 1
ATOM 725 O O . ASN A 1 89 ? -17.971 2.798 8.903 1.00 94.50 89 ASN A O 1
ATOM 729 N N . GLY A 1 90 ? -15.771 2.909 9.322 1.00 93.69 90 GLY A N 1
ATOM 730 C CA . GLY A 1 90 ? -15.759 2.015 10.490 1.00 93.69 90 GLY A CA 1
ATOM 731 C C . GLY A 1 90 ? -16.071 0.532 10.224 1.00 93.69 90 GLY A C 1
ATOM 732 O O . GLY A 1 90 ? -15.894 -0.300 11.124 1.00 93.69 90 GLY A O 1
ATOM 733 N N . ARG A 1 91 ? -16.498 0.173 9.002 1.00 96.56 91 ARG A N 1
ATOM 734 C CA . ARG A 1 91 ? -16.838 -1.208 8.597 1.00 96.56 91 ARG A CA 1
ATOM 735 C C . ARG A 1 91 ? -15.625 -2.087 8.290 1.00 96.56 91 ARG A C 1
ATOM 737 O O . ARG A 1 91 ? -15.796 -3.296 8.155 1.00 96.56 91 ARG A O 1
ATOM 744 N N . TYR A 1 92 ? -14.439 -1.500 8.155 1.00 97.19 92 TYR A N 1
ATOM 745 C CA . TYR A 1 92 ? -13.229 -2.190 7.716 1.00 97.19 92 TYR A CA 1
ATOM 746 C C . TYR A 1 92 ? -12.082 -1.985 8.699 1.00 97.19 92 TYR A C 1
ATOM 748 O O . TYR A 1 92 ? -11.968 -0.923 9.307 1.00 97.19 92 TYR A O 1
ATOM 756 N N . ASN A 1 93 ? -11.198 -2.977 8.770 1.00 97.19 93 ASN A N 1
ATOM 757 C CA . ASN A 1 93 ? -9.839 -2.778 9.260 1.00 97.19 93 ASN A CA 1
ATOM 758 C C . ASN A 1 93 ? -8.952 -2.270 8.119 1.00 97.19 93 ASN A C 1
ATOM 760 O O . ASN A 1 93 ? -9.156 -2.636 6.959 1.00 97.19 93 ASN A O 1
ATOM 764 N N . LEU A 1 94 ? -7.949 -1.458 8.433 1.00 97.25 94 LEU A N 1
ATOM 765 C CA . LEU A 1 94 ? -7.002 -0.913 7.467 1.00 97.25 94 LEU A CA 1
ATOM 766 C C . LEU A 1 94 ? -5.600 -1.465 7.724 1.00 97.25 94 LEU A C 1
ATOM 768 O O . LEU A 1 94 ? -5.044 -1.280 8.802 1.00 97.25 94 LEU A O 1
ATOM 772 N N . ILE A 1 95 ? -4.996 -2.064 6.701 1.00 95.75 95 ILE A N 1
ATOM 773 C CA . ILE A 1 95 ? -3.546 -2.249 6.626 1.00 95.75 95 ILE A CA 1
ATOM 774 C C . ILE A 1 95 ? -2.992 -1.166 5.701 1.00 95.75 95 ILE A C 1
ATOM 776 O O . ILE A 1 95 ? -3.219 -1.200 4.489 1.00 95.75 95 ILE A O 1
ATOM 780 N N . PHE A 1 96 ? -2.267 -0.206 6.267 1.00 96.25 96 PHE A N 1
ATOM 781 C CA . PHE A 1 96 ? -1.549 0.818 5.523 1.00 96.25 96 PHE A CA 1
ATOM 782 C C . PHE A 1 96 ? -0.092 0.397 5.338 1.00 96.25 96 PHE A C 1
ATOM 784 O O . PHE A 1 96 ? 0.698 0.452 6.276 1.00 96.25 96 PHE A O 1
ATOM 791 N N . ALA A 1 97 ? 0.251 -0.036 4.126 1.00 94.44 97 ALA A N 1
ATOM 792 C CA . ALA A 1 97 ? 1.544 -0.631 3.800 1.00 94.44 97 ALA A CA 1
ATOM 793 C C . ALA A 1 97 ? 2.143 0.025 2.539 1.00 94.44 97 ALA A C 1
ATOM 795 O O . ALA A 1 97 ? 2.163 -0.577 1.460 1.00 94.44 97 ALA A O 1
ATOM 796 N N . PRO A 1 98 ? 2.567 1.300 2.604 1.00 93.56 98 PRO A N 1
ATOM 797 C CA . PRO A 1 98 ? 3.104 2.019 1.452 1.00 93.56 98 PRO A CA 1
ATOM 798 C C . PRO A 1 98 ? 4.465 1.471 1.021 1.00 93.56 98 PRO A C 1
ATOM 800 O O . PRO A 1 98 ? 5.311 1.138 1.843 1.00 93.56 98 PRO A O 1
ATOM 803 N N . HIS A 1 99 ? 4.734 1.433 -0.285 1.00 90.44 99 HIS A N 1
ATOM 804 C CA . HIS A 1 99 ? 6.039 1.004 -0.789 1.00 90.44 99 HIS A CA 1
ATOM 805 C C . HIS A 1 99 ? 7.171 1.798 -0.108 1.00 90.44 99 HIS A C 1
ATOM 807 O O . HIS A 1 99 ? 7.146 3.018 -0.156 1.00 90.44 99 HIS A O 1
ATOM 813 N N . GLN A 1 100 ? 8.210 1.135 0.416 1.00 86.25 100 GLN A N 1
ATOM 814 C CA . GLN A 1 100 ? 9.313 1.759 1.183 1.00 86.25 100 GLN A CA 1
ATOM 815 C C . GLN A 1 100 ? 9.876 3.062 0.565 1.00 86.25 100 GLN A C 1
ATOM 817 O O . GLN A 1 100 ? 9.999 4.091 1.219 1.00 86.25 100 GLN A O 1
ATOM 822 N N . ARG A 1 101 ? 10.125 3.055 -0.753 1.00 89.44 101 ARG A N 1
ATOM 823 C CA . ARG A 1 101 ? 10.610 4.227 -1.509 1.00 89.44 101 ARG A CA 1
ATOM 824 C C . ARG A 1 101 ? 9.619 5.390 -1.628 1.00 89.44 101 ARG A C 1
ATOM 826 O O . ARG A 1 101 ? 9.986 6.437 -2.148 1.00 89.44 101 ARG A O 1
ATOM 833 N N . LEU A 1 102 ? 8.358 5.215 -1.240 1.00 91.12 102 LEU A N 1
ATOM 834 C CA . LEU A 1 102 ? 7.382 6.299 -1.245 1.00 91.12 102 LEU A CA 1
ATOM 835 C C . LEU A 1 102 ? 7.771 7.350 -0.207 1.00 91.12 102 LEU A C 1
ATOM 837 O O . LEU A 1 102 ? 7.691 8.524 -0.530 1.00 91.12 102 LEU A O 1
ATOM 841 N N . ALA A 1 103 ? 8.308 6.952 0.952 1.00 88.94 103 ALA A N 1
ATOM 842 C CA . ALA A 1 103 ? 8.797 7.889 1.966 1.00 88.94 103 ALA A CA 1
ATOM 843 C C . ALA A 1 103 ? 9.908 8.819 1.433 1.00 88.94 103 ALA A C 1
ATOM 845 O O . ALA A 1 103 ? 9.995 9.971 1.837 1.00 88.94 103 ALA A O 1
ATOM 846 N N . GLU A 1 104 ? 10.723 8.352 0.476 1.00 89.06 104 GLU A N 1
ATOM 847 C CA . GLU A 1 104 ? 11.746 9.173 -0.202 1.00 89.06 104 GLU A CA 1
ATOM 848 C C . GLU A 1 104 ? 11.138 10.228 -1.146 1.00 89.06 104 GLU A C 1
ATOM 850 O O . GLU A 1 104 ? 11.805 11.184 -1.534 1.00 89.06 104 GLU A O 1
ATOM 855 N N . ARG A 1 105 ? 9.900 10.013 -1.605 1.00 91.75 105 ARG A N 1
ATOM 856 C CA . ARG A 1 105 ? 9.211 10.827 -2.624 1.00 91.75 105 ARG A CA 1
ATOM 857 C C . ARG A 1 105 ? 8.062 11.659 -2.057 1.00 91.75 105 ARG A C 1
ATOM 859 O O . ARG A 1 105 ? 7.591 12.558 -2.743 1.00 91.75 105 ARG A O 1
ATOM 866 N N . ALA A 1 106 ? 7.618 11.314 -0.857 1.00 93.19 106 ALA A N 1
ATOM 867 C CA . ALA A 1 106 ? 6.500 11.881 -0.127 1.00 93.19 106 ALA A CA 1
ATOM 868 C C . ALA A 1 106 ? 6.924 12.005 1.348 1.00 93.19 106 ALA A C 1
ATOM 870 O O . ALA A 1 106 ? 6.657 11.093 2.138 1.00 93.19 106 ALA A O 1
ATOM 871 N N . PRO A 1 107 ? 7.653 13.074 1.725 1.00 90.75 107 PRO A N 1
ATOM 872 C CA . PRO A 1 107 ? 8.123 13.280 3.097 1.00 90.75 107 PRO A CA 1
ATOM 873 C C . PRO A 1 107 ? 6.985 13.309 4.127 1.00 90.75 107 PRO A C 1
ATOM 875 O O . PRO A 1 107 ? 7.182 12.925 5.277 1.00 90.75 107 PRO A O 1
ATOM 878 N N . GLU A 1 108 ? 5.781 13.702 3.703 1.00 93.81 108 GLU A N 1
ATOM 879 C CA . GLU A 1 108 ? 4.565 13.724 4.515 1.00 93.81 108 GLU A CA 1
ATOM 880 C C . GLU A 1 108 ? 4.063 12.326 4.909 1.00 93.81 108 GLU A C 1
ATOM 882 O O . GLU A 1 108 ? 3.278 12.193 5.845 1.00 93.81 108 GLU A O 1
ATOM 887 N N . LEU A 1 109 ? 4.531 11.272 4.231 1.00 94.50 109 LEU A N 1
ATOM 888 C CA . LEU A 1 109 ? 4.085 9.899 4.455 1.00 94.50 109 LEU A CA 1
ATOM 889 C C . LEU A 1 109 ? 4.370 9.412 5.880 1.00 94.50 109 LEU A C 1
ATOM 891 O O . LEU A 1 109 ? 3.517 8.753 6.470 1.00 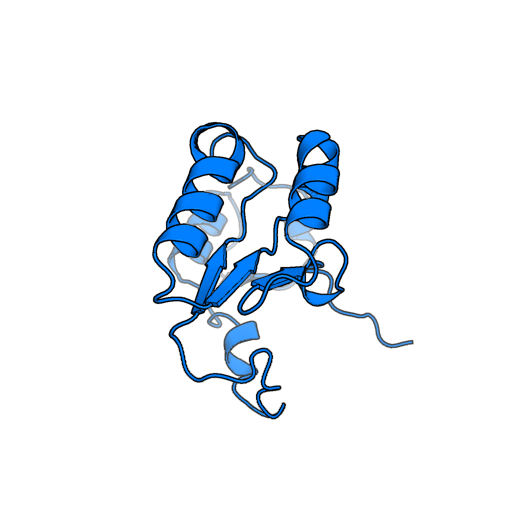94.50 109 LEU A O 1
ATOM 895 N N . ARG A 1 110 ? 5.565 9.696 6.419 1.00 92.50 110 ARG A N 1
ATOM 896 C CA . ARG A 1 110 ? 5.970 9.210 7.750 1.00 92.50 110 ARG A CA 1
ATOM 897 C C . ARG A 1 110 ? 5.148 9.870 8.867 1.00 92.50 110 ARG A C 1
ATOM 899 O O . ARG A 1 110 ? 4.497 9.120 9.590 1.00 92.50 110 ARG A O 1
ATOM 906 N N . PRO A 1 111 ? 5.042 11.213 8.940 1.00 94.69 111 PRO A N 1
ATOM 907 C CA . PRO A 1 111 ? 4.149 11.866 9.899 1.00 94.69 111 PRO A CA 1
ATOM 908 C C . PRO A 1 111 ? 2.690 11.418 9.761 1.00 94.69 111 PRO A C 1
ATOM 910 O O . PRO A 1 111 ? 2.000 11.205 10.756 1.00 94.69 111 PRO A O 1
ATOM 913 N N . PHE A 1 112 ? 2.212 11.224 8.525 1.00 95.50 112 PHE A N 1
ATOM 914 C CA . PHE A 1 112 ? 0.860 10.724 8.290 1.00 95.50 112 PHE A CA 1
ATOM 915 C C . PHE A 1 112 ? 0.662 9.325 8.888 1.00 95.50 112 PHE A C 1
ATOM 917 O O . PHE A 1 112 ? -0.305 9.090 9.606 1.00 95.50 112 PHE A O 1
ATOM 924 N N . ALA A 1 113 ? 1.591 8.406 8.627 1.00 94.31 113 ALA A N 1
ATOM 925 C CA . ALA A 1 113 ? 1.558 7.042 9.141 1.00 94.31 113 ALA A CA 1
ATOM 926 C C . ALA A 1 113 ? 1.678 6.979 10.674 1.00 94.31 113 ALA A C 1
ATOM 928 O O . ALA A 1 113 ? 0.983 6.189 11.309 1.00 94.31 113 ALA A O 1
ATOM 929 N N . GLU A 1 114 ? 2.510 7.830 11.276 1.00 93.44 114 GLU A N 1
ATOM 930 C CA . GLU A 1 114 ? 2.617 7.980 12.733 1.00 93.44 114 GLU A CA 1
ATOM 931 C C . GLU A 1 114 ? 1.277 8.410 13.342 1.00 93.44 114 GLU A C 1
ATOM 933 O O . GLU A 1 114 ? 0.832 7.821 14.325 1.00 93.44 114 GLU A O 1
ATOM 938 N N . GLY A 1 115 ? 0.565 9.344 12.703 1.00 94.94 115 GLY A N 1
ATOM 939 C CA . GLY A 1 115 ? -0.775 9.772 13.125 1.00 94.94 115 GLY A CA 1
ATOM 940 C C . GLY A 1 115 ? -1.860 8.688 13.031 1.00 94.94 115 GLY A C 1
ATOM 941 O O . GLY A 1 115 ? -2.951 8.849 13.594 1.00 94.94 115 GLY A O 1
ATOM 942 N N . LEU A 1 116 ? -1.588 7.587 12.327 1.00 94.44 116 LEU A N 1
ATOM 943 C CA . LEU A 1 116 ? -2.454 6.409 12.247 1.00 94.44 116 LEU A CA 1
ATOM 944 C C . LEU A 1 116 ? -2.098 5.330 13.275 1.00 94.44 116 LEU A C 1
ATOM 946 O O . LEU A 1 116 ? -2.944 4.484 13.578 1.00 94.44 116 LEU A O 1
ATOM 950 N N . ALA A 1 117 ? -0.865 5.327 13.782 1.00 87.75 117 ALA A N 1
ATOM 951 C CA . ALA A 1 117 ? -0.368 4.280 14.659 1.00 87.75 117 ALA A CA 1
ATOM 952 C C . ALA A 1 117 ? -1.188 4.203 15.960 1.00 87.75 117 ALA A C 1
ATOM 954 O O . ALA A 1 117 ? -1.591 5.213 16.532 1.00 87.75 117 ALA A O 1
ATOM 955 N N . GLY A 1 118 ? -1.468 2.979 16.416 1.00 86.75 118 GLY A N 1
ATOM 956 C CA . GLY A 1 118 ? -2.225 2.726 17.647 1.00 86.75 118 GLY A CA 1
ATOM 957 C C . GLY A 1 118 ? -3.742 2.928 17.544 1.00 86.75 118 GLY A C 1
ATOM 958 O O . GLY A 1 118 ? -4.453 2.614 18.497 1.00 86.75 118 GLY A O 1
ATOM 959 N N . ARG A 1 119 ? -4.272 3.399 16.405 1.00 92.25 119 ARG A N 1
ATOM 960 C CA . ARG A 1 119 ? -5.726 3.473 16.202 1.00 92.25 119 ARG A CA 1
ATOM 961 C C . ARG A 1 119 ? -6.340 2.063 16.147 1.00 92.25 119 ARG A C 1
ATOM 963 O O . ARG A 1 119 ? -5.800 1.195 15.456 1.00 92.25 119 ARG A O 1
ATOM 970 N N . PRO A 1 120 ? -7.492 1.824 16.803 1.00 91.31 120 PRO A N 1
ATOM 971 C CA . PRO A 1 120 ? -8.204 0.555 16.684 1.00 91.31 120 PRO A CA 1
ATOM 972 C C . PRO A 1 120 ? -8.533 0.226 15.224 1.00 91.31 120 PRO A C 1
ATOM 974 O O . PRO A 1 120 ? -8.993 1.088 14.477 1.00 91.31 120 PRO A O 1
ATOM 977 N N . GLY A 1 121 ? -8.299 -1.023 14.819 1.00 93.44 121 GLY A N 1
ATOM 978 C CA . GLY A 1 121 ? -8.560 -1.475 13.449 1.00 93.44 121 GLY A CA 1
ATOM 979 C C . GLY A 1 121 ? -7.569 -0.954 12.404 1.00 93.44 121 GLY A C 1
ATOM 980 O O . GLY A 1 121 ? -7.847 -1.047 11.211 1.00 93.44 121 GLY A O 1
ATOM 981 N N . VAL A 1 122 ? -6.413 -0.419 12.818 1.00 95.94 122 VAL A N 1
ATOM 982 C CA . VAL A 1 122 ? -5.365 0.064 11.909 1.00 95.94 122 VAL A CA 1
ATOM 983 C C . VAL A 1 122 ? -4.041 -0.641 12.177 1.00 95.94 122 VAL A C 1
ATOM 985 O O . VAL A 1 122 ? -3.557 -0.689 13.303 1.00 95.94 122 VAL A O 1
ATOM 988 N N . HIS A 1 123 ? -3.431 -1.156 11.115 1.00 94.25 123 HIS A N 1
ATOM 989 C CA . HIS A 1 123 ? -2.068 -1.666 11.112 1.00 94.25 123 HIS A CA 1
ATOM 990 C C . HIS A 1 123 ? -1.233 -0.865 10.113 1.00 94.25 123 HIS A C 1
ATOM 992 O O . HIS A 1 123 ? -1.601 -0.752 8.944 1.00 94.25 123 HIS A O 1
ATOM 998 N N . VAL A 1 124 ? -0.115 -0.308 10.570 1.00 93.94 124 VAL A N 1
ATOM 999 C CA . VAL A 1 124 ? 0.807 0.481 9.747 1.00 93.94 124 VAL A CA 1
ATOM 1000 C C . VAL A 1 124 ? 2.083 -0.326 9.535 1.00 93.94 124 VAL A C 1
ATOM 1002 O O . VAL A 1 124 ? 2.753 -0.684 10.499 1.00 93.94 124 VAL A O 1
ATOM 1005 N N . ASP A 1 125 ? 2.425 -0.577 8.274 1.00 90.31 125 ASP A N 1
ATOM 1006 C CA . ASP A 1 125 ? 3.648 -1.262 7.864 1.00 90.31 125 ASP A CA 1
ATOM 1007 C C . ASP A 1 125 ? 4.498 -0.350 6.967 1.00 90.31 125 ASP A C 1
ATOM 1009 O O . ASP A 1 125 ? 4.361 -0.330 5.742 1.00 90.31 125 ASP A O 1
ATOM 1013 N N . LEU A 1 126 ? 5.363 0.447 7.597 1.00 82.25 126 LEU A N 1
ATOM 1014 C CA . LEU A 1 126 ? 6.306 1.324 6.897 1.00 82.25 126 LEU A CA 1
ATOM 1015 C C . LEU A 1 126 ? 7.653 0.657 6.609 1.00 82.25 126 LEU A C 1
ATOM 1017 O O . LEU A 1 126 ? 8.274 0.936 5.583 1.00 82.25 126 LEU A O 1
ATOM 1021 N N . ASP A 1 127 ? 8.110 -0.192 7.526 1.00 71.12 127 ASP A N 1
ATOM 1022 C CA . ASP A 1 127 ? 9.507 -0.615 7.600 1.00 71.12 127 ASP A CA 1
ATOM 1023 C C . ASP A 1 127 ? 9.656 -2.148 7.729 1.00 71.12 127 ASP A C 1
ATOM 1025 O O . ASP A 1 127 ? 10.764 -2.641 7.957 1.00 71.12 127 ASP A O 1
ATOM 1029 N N . SER A 1 128 ? 8.585 -2.947 7.581 1.00 65.06 128 SER A N 1
ATOM 1030 C CA . SER A 1 128 ? 8.726 -4.400 7.693 1.00 65.06 128 SER A CA 1
ATOM 1031 C C . SER A 1 128 ? 9.472 -5.010 6.504 1.00 65.06 128 SER A C 1
ATOM 1033 O O . SER A 1 128 ? 9.415 -4.563 5.354 1.00 65.06 128 SER A O 1
ATOM 1035 N N . PHE A 1 129 ? 10.123 -6.144 6.765 1.00 57.38 129 PHE A N 1
ATOM 1036 C CA . PHE A 1 129 ? 10.722 -6.967 5.718 1.00 57.38 129 PHE A CA 1
ATOM 1037 C C . PHE A 1 129 ? 9.704 -7.466 4.678 1.00 57.38 129 PHE A C 1
ATOM 1039 O O . PHE A 1 129 ? 10.113 -7.790 3.563 1.00 57.38 129 PHE A O 1
ATOM 1046 N N . ALA A 1 130 ? 8.401 -7.515 4.988 1.00 57.88 130 ALA A N 1
ATOM 1047 C CA . ALA A 1 130 ? 7.369 -7.910 4.025 1.00 57.88 130 ALA A CA 1
ATOM 1048 C C . ALA A 1 130 ? 7.224 -6.889 2.880 1.00 57.88 130 ALA A C 1
ATOM 1050 O O . ALA A 1 130 ? 6.848 -7.253 1.764 1.00 57.88 130 ALA A O 1
ATOM 1051 N N . MET A 1 131 ? 7.634 -5.641 3.121 1.00 50.81 131 MET A N 1
ATOM 1052 C CA . MET A 1 131 ? 7.691 -4.561 2.134 1.00 50.81 131 MET A CA 1
ATOM 1053 C C . MET A 1 131 ? 8.930 -4.617 1.233 1.00 50.81 131 MET A C 1
ATOM 1055 O O . MET A 1 131 ? 9.027 -3.893 0.234 1.00 50.81 131 MET A O 1
ATOM 1059 N N . VAL A 1 132 ? 9.888 -5.494 1.548 1.00 48.09 132 VAL A N 1
ATOM 1060 C CA . VAL A 1 132 ? 11.113 -5.715 0.781 1.00 48.09 132 VAL A CA 1
ATOM 1061 C C . VAL A 1 132 ? 10.940 -6.964 -0.081 1.00 48.09 132 VAL A C 1
ATOM 1063 O O . VAL A 1 132 ? 11.096 -8.095 0.363 1.00 48.09 132 VAL A O 1
ATOM 1066 N N . ALA A 1 133 ? 10.711 -6.779 -1.382 1.00 40.69 133 ALA A N 1
ATOM 1067 C CA . ALA A 1 133 ? 10.774 -7.865 -2.365 1.00 40.69 133 ALA A CA 1
ATOM 1068 C C . ALA A 1 133 ? 12.224 -8.324 -2.661 1.00 40.69 133 ALA A C 1
ATOM 1070 O O . ALA A 1 133 ? 12.568 -8.571 -3.817 1.00 40.69 133 ALA A O 1
ATOM 1071 N N . ARG A 1 134 ? 13.091 -8.444 -1.648 1.00 32.22 134 ARG A N 1
ATOM 1072 C CA . ARG A 1 134 ? 14.358 -9.178 -1.753 1.00 32.22 134 ARG A CA 1
ATOM 1073 C C . ARG A 1 134 ? 14.192 -10.480 -0.987 1.00 32.22 134 ARG A C 1
ATOM 1075 O O . ARG A 1 134 ? 13.939 -10.466 0.211 1.00 32.22 134 ARG A O 1
ATOM 1082 N N . GLY A 1 135 ? 14.307 -11.603 -1.696 1.00 30.61 135 GLY A N 1
ATOM 1083 C CA . GLY A 1 135 ? 14.466 -12.895 -1.038 1.00 30.61 135 GLY A CA 1
ATOM 1084 C C . GLY A 1 135 ? 15.654 -12.815 -0.084 1.00 30.61 135 GLY A C 1
ATOM 1085 O O . GLY A 1 135 ? 16.696 -12.270 -0.452 1.00 30.61 135 GLY A O 1
ATOM 1086 N N . ARG A 1 136 ? 15.479 -13.309 1.143 1.00 30.98 136 ARG A N 1
ATOM 1087 C CA . ARG A 1 136 ? 16.601 -13.532 2.054 1.00 30.98 136 ARG A CA 1
ATOM 1088 C C . ARG A 1 136 ? 17.600 -14.440 1.337 1.00 30.98 136 ARG A C 1
ATOM 1090 O O . ARG A 1 136 ? 17.232 -15.534 0.918 1.00 30.98 136 ARG A O 1
ATOM 1097 N N . ALA A 1 137 ? 18.845 -13.993 1.207 1.00 32.28 137 ALA A N 1
ATOM 1098 C CA . ALA A 1 137 ? 19.940 -14.941 1.297 1.00 32.28 137 ALA A CA 1
ATOM 1099 C C . ALA A 1 137 ? 19.967 -15.366 2.769 1.00 32.28 137 ALA A C 1
ATOM 1101 O O . ALA A 1 137 ? 20.093 -14.511 3.647 1.00 32.28 137 ALA A O 1
ATOM 1102 N N . CYS A 1 138 ? 19.714 -16.645 3.037 1.00 29.48 138 CYS A N 1
ATOM 1103 C CA . CYS A 1 138 ? 20.016 -17.225 4.337 1.00 29.48 138 CYS A CA 1
ATOM 1104 C C . CYS A 1 138 ? 21.515 -17.041 4.596 1.00 29.48 138 CYS A C 1
ATOM 1106 O O . CYS A 1 138 ? 22.326 -17.422 3.752 1.00 29.48 138 CYS A O 1
ATOM 1108 N N . SER A 1 139 ? 21.840 -16.414 5.724 1.00 34.38 139 SER A N 1
ATOM 1109 C CA . SER A 1 139 ? 23.118 -16.579 6.418 1.00 34.38 139 SER A CA 1
ATOM 1110 C C . SER A 1 139 ? 23.100 -17.879 7.202 1.00 34.38 139 SER A C 1
ATOM 1112 O O . SER A 1 139 ? 22.032 -18.124 7.816 1.00 34.38 139 SER A O 1
#

Sequence (139 aa):
MARGHWRRRAGWRTLVAAERDRRALIAGGDSPSRVVTTGYVKAAFRQRTPATTLFADTKPIVLYTPHWQAHRSSWWRWGPEVVERVLANGRYNLIFAPHQRLAERAPELRPFAEGLAGRPGVHVDLDSFAMVARGRACS

Secondary structure (DSSP, 8-state):
-----GGGGSSS-EEESSHHHHHHHHHTT--GGGEEE---GGGGG-SSS-----SSS-PPEEEE---SSGGG-SHHHHHHHHHHHHHHH-SSEEEE---GGGTTT-TTHHHHHHTTTT-TTEEE-SS-GGG---PPPP-

Foldseek 3Di:
DDADDVVVVPDQAAEDADVVVLVVVVVSVDDNVRYHYDHDVVVVPPDDDPDDDPAPDDAAEDEAEAELDPVRGCCVPCNLVVVVVQVVVVRYQYEAAYQQCNCVRCVVVVVSLVVQPPDHSYHYHNDDCVSPPDDDPDD

pLDDT: mean 82.99, std 17.94, range [29.48, 97.38]